Protein AF-L0BAE4-F1 (afdb_monomer_lite)

Structure (mmCIF, N/CA/C/O backbone):
data_AF-L0BAE4-F1
#
_entry.id   AF-L0BAE4-F1
#
loop_
_atom_site.group_PDB
_atom_site.id
_atom_site.type_symbol
_atom_site.label_atom_id
_atom_site.label_alt_id
_atom_site.label_comp_id
_atom_site.label_asym_id
_atom_site.label_entity_id
_atom_site.label_seq_id
_atom_site.pdbx_PDB_ins_code
_atom_site.Cartn_x
_atom_site.Cartn_y
_atom_site.Cartn_z
_atom_site.occupancy
_atom_site.B_iso_or_equiv
_atom_site.auth_seq_id
_atom_site.auth_comp_id
_atom_site.auth_asym_id
_atom_site.auth_atom_id
_atom_site.pdbx_PDB_model_num
ATOM 1 N N . MET A 1 1 ? 2.505 10.326 2.987 1.00 86.50 1 MET A N 1
ATOM 2 C CA . MET A 1 1 ? 1.745 9.072 3.115 1.00 86.50 1 MET A CA 1
ATOM 3 C C . MET A 1 1 ? 2.600 7.973 3.741 1.00 86.50 1 MET A C 1
ATOM 5 O O . MET A 1 1 ? 2.481 7.806 4.945 1.00 86.50 1 MET A O 1
ATOM 9 N N . TRP A 1 2 ? 3.559 7.366 3.019 1.00 92.38 2 TRP A N 1
ATOM 10 C CA . TRP A 1 2 ? 4.409 6.255 3.506 1.00 92.38 2 TRP A CA 1
ATOM 11 C C . TRP A 1 2 ? 4.908 6.380 4.958 1.00 92.38 2 TRP A C 1
ATOM 13 O O . TRP A 1 2 ? 4.550 5.557 5.787 1.00 92.38 2 TRP A O 1
ATOM 23 N N . LYS A 1 3 ? 5.640 7.452 5.313 1.00 89.44 3 LYS A N 1
ATOM 24 C CA . LYS A 1 3 ? 6.183 7.660 6.680 1.00 89.44 3 LYS A CA 1
ATOM 25 C C . 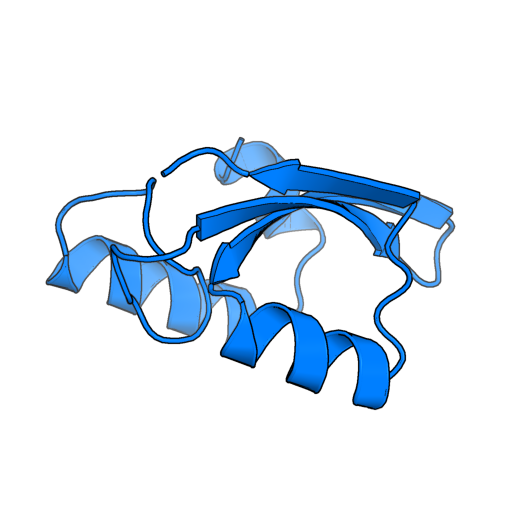LYS A 1 3 ? 5.133 7.656 7.806 1.00 89.44 3 LYS A C 1
ATOM 27 O O . LYS A 1 3 ? 5.493 7.495 8.971 1.00 89.44 3 LYS A O 1
ATOM 32 N N . LYS A 1 4 ? 3.863 7.936 7.488 1.00 89.50 4 LYS A N 1
ATOM 33 C CA . LYS A 1 4 ? 2.752 7.846 8.445 1.00 89.50 4 LYS A CA 1
ATOM 34 C C . LYS A 1 4 ? 2.255 6.401 8.527 1.00 89.50 4 LYS A C 1
ATOM 36 O O . LYS A 1 4 ? 2.154 5.883 9.631 1.00 89.50 4 LYS A O 1
ATOM 41 N N . THR A 1 5 ? 2.015 5.759 7.382 1.00 90.44 5 THR A N 1
ATOM 42 C CA . THR A 1 5 ? 1.499 4.384 7.296 1.00 90.44 5 THR A CA 1
ATOM 43 C C . THR A 1 5 ? 2.484 3.338 7.824 1.00 90.44 5 THR A C 1
ATOM 45 O O . THR A 1 5 ? 2.085 2.442 8.561 1.00 90.44 5 THR A O 1
ATOM 48 N N . SER A 1 6 ? 3.779 3.467 7.521 1.00 92.88 6 SER A N 1
ATOM 49 C CA . SER A 1 6 ? 4.796 2.453 7.839 1.00 92.88 6 SER A CA 1
ATOM 50 C C . SER A 1 6 ? 4.949 2.156 9.331 1.00 92.88 6 SER A C 1
ATOM 52 O O . SER A 1 6 ? 5.359 1.063 9.697 1.00 92.88 6 SER A O 1
ATOM 54 N N . LYS A 1 7 ? 4.552 3.087 10.207 1.00 92.00 7 LYS A N 1
ATOM 55 C CA . LYS A 1 7 ? 4.555 2.897 11.668 1.00 92.00 7 LYS A CA 1
ATOM 56 C C . LYS A 1 7 ? 3.527 1.878 12.159 1.00 92.00 7 LYS A C 1
ATOM 58 O O . LYS A 1 7 ? 3.643 1.404 13.284 1.00 92.00 7 LYS A O 1
ATOM 63 N N . TYR A 1 8 ? 2.512 1.602 11.346 1.00 90.75 8 TYR A N 1
ATOM 64 C CA . TYR A 1 8 ? 1.387 0.734 11.688 1.00 90.75 8 TYR A CA 1
ATOM 65 C C . TYR A 1 8 ? 1.376 -0.561 10.872 1.00 90.75 8 TYR A C 1
ATOM 67 O O . TYR A 1 8 ? 0.556 -1.438 11.135 1.00 90.75 8 TYR A O 1
ATOM 75 N N . LEU A 1 9 ? 2.272 -0.688 9.889 1.00 88.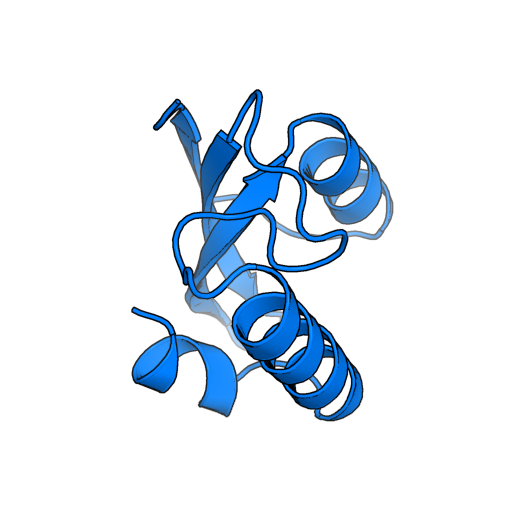81 9 LEU A N 1
ATOM 76 C CA . LEU A 1 9 ? 2.417 -1.900 9.096 1.00 88.81 9 LEU A CA 1
ATOM 77 C C . LEU A 1 9 ? 3.220 -2.965 9.858 1.00 88.81 9 LEU A C 1
ATOM 79 O O . LEU A 1 9 ? 4.121 -2.627 10.631 1.00 88.81 9 LEU A O 1
ATOM 83 N N . PRO A 1 10 ? 2.954 -4.258 9.608 1.00 88.81 10 PRO A N 1
ATOM 84 C CA . PRO A 1 10 ? 3.821 -5.330 10.076 1.00 88.81 10 PRO A CA 1
ATOM 85 C C . PRO A 1 10 ? 5.278 -5.119 9.618 1.00 88.81 10 PRO A C 1
ATOM 87 O O . PRO A 1 10 ? 5.492 -4.732 8.465 1.00 88.81 10 PRO A O 1
ATOM 90 N N . PRO A 1 11 ? 6.294 -5.429 10.450 1.00 93.88 11 PRO A N 1
ATOM 91 C CA . PRO A 1 11 ? 7.696 -5.155 10.115 1.00 93.88 11 PRO A CA 1
ATOM 92 C C . PRO A 1 11 ? 8.165 -5.759 8.785 1.00 93.88 11 PRO A C 1
ATOM 94 O O . PRO A 1 11 ? 8.914 -5.123 8.050 1.00 93.88 11 PRO A O 1
ATOM 97 N N . HIS A 1 12 ? 7.696 -6.961 8.438 1.00 92.12 12 HIS A N 1
ATOM 98 C CA . HIS A 1 12 ? 8.051 -7.603 7.169 1.00 92.12 12 HIS A CA 1
ATOM 99 C C . HIS A 1 12 ? 7.499 -6.835 5.958 1.00 92.12 12 HIS A C 1
ATOM 101 O O . HIS A 1 12 ? 8.206 -6.671 4.969 1.00 92.12 12 HIS A O 1
ATOM 107 N N . GLN A 1 13 ? 6.274 -6.307 6.050 1.00 91.81 13 GLN A N 1
ATOM 108 C CA . GLN A 1 13 ? 5.671 -5.505 4.986 1.00 91.81 13 GLN A CA 1
ATOM 109 C C . GLN A 1 13 ? 6.422 -4.184 4.805 1.00 91.81 13 GLN A C 1
ATOM 111 O O . GLN A 1 13 ? 6.579 -3.729 3.674 1.00 91.81 13 GLN A O 1
ATOM 116 N N . VAL A 1 14 ? 6.912 -3.584 5.898 1.00 96.00 14 VAL A N 1
ATOM 117 C CA . VAL A 1 14 ? 7.759 -2.383 5.836 1.00 96.00 14 VAL A CA 1
ATOM 118 C C . VAL A 1 14 ? 9.012 -2.660 5.012 1.00 96.00 14 VAL A C 1
ATOM 120 O O . VAL A 1 14 ? 9.256 -1.944 4.047 1.00 96.00 14 VAL A O 1
ATOM 123 N N . VAL A 1 15 ? 9.744 -3.734 5.326 1.00 97.06 15 VAL A N 1
ATOM 124 C CA . VAL A 1 15 ? 10.970 -4.111 4.601 1.00 97.06 15 VAL A CA 1
ATOM 125 C C . VAL A 1 15 ? 10.691 -4.386 3.121 1.00 97.06 15 VAL A C 1
ATOM 127 O O . VAL A 1 15 ? 11.400 -3.864 2.265 1.00 97.06 15 VAL A O 1
ATOM 130 N N . ILE A 1 16 ? 9.643 -5.158 2.809 1.00 95.50 16 ILE A N 1
ATOM 131 C CA . ILE A 1 16 ? 9.254 -5.463 1.421 1.00 95.50 16 ILE A CA 1
ATOM 132 C C . ILE A 1 16 ? 8.950 -4.176 0.648 1.00 95.50 16 ILE A C 1
ATOM 134 O O . ILE A 1 16 ? 9.467 -3.974 -0.448 1.00 95.50 16 ILE A O 1
ATOM 138 N N . SER A 1 17 ? 8.143 -3.288 1.231 1.00 96.94 17 SER A N 1
ATOM 139 C CA . SER A 1 17 ? 7.741 -2.045 0.568 1.00 96.94 17 SER A CA 1
ATOM 140 C C . SER A 1 17 ? 8.939 -1.116 0.353 1.00 96.94 17 SER A C 1
ATOM 142 O O . SER A 1 17 ? 9.065 -0.521 -0.711 1.00 96.94 17 SER A O 1
ATOM 144 N N . GLU A 1 18 ? 9.844 -0.999 1.333 1.00 97.44 18 GLU A N 1
ATOM 145 C CA . GLU A 1 18 ? 11.060 -0.185 1.192 1.00 97.44 18 GLU A CA 1
ATOM 146 C C . GLU A 1 18 ? 11.980 -0.705 0.088 1.00 97.44 18 GLU A C 1
ATOM 148 O O . GLU A 1 18 ? 12.513 0.093 -0.685 1.00 97.44 18 GLU A O 1
ATOM 153 N N . GLU A 1 19 ? 12.119 -2.025 -0.034 1.00 98.00 19 GLU A N 1
ATOM 154 C CA . GLU A 1 19 ? 12.889 -2.635 -1.115 1.00 98.00 19 GLU A CA 1
ATOM 155 C C . GLU A 1 19 ? 12.238 -2.386 -2.482 1.00 98.00 19 GLU A C 1
ATOM 157 O O . GLU A 1 19 ? 12.923 -2.015 -3.434 1.00 98.00 19 GLU A O 1
ATOM 162 N N . ILE A 1 20 ? 10.910 -2.483 -2.570 1.00 97.81 20 ILE A N 1
ATOM 163 C CA . ILE A 1 20 ? 10.159 -2.126 -3.780 1.00 97.81 20 ILE A CA 1
ATOM 164 C C . ILE A 1 20 ? 10.405 -0.667 -4.165 1.00 97.81 20 ILE A C 1
ATOM 166 O O . ILE A 1 20 ? 10.780 -0.399 -5.302 1.00 97.81 20 ILE A O 1
ATOM 170 N N . PHE A 1 21 ? 10.268 0.278 -3.229 1.00 97.12 21 PHE A N 1
ATOM 171 C CA . PHE A 1 21 ? 10.497 1.700 -3.514 1.00 97.12 21 PHE A CA 1
ATOM 172 C C . PHE A 1 21 ? 11.933 1.983 -3.944 1.00 97.12 21 PHE A C 1
ATOM 174 O O . PHE A 1 21 ? 12.175 2.886 -4.745 1.00 97.12 21 PHE A O 1
ATOM 181 N N . ARG A 1 22 ? 12.896 1.220 -3.418 1.00 97.88 22 ARG A N 1
ATOM 182 C CA . ARG A 1 22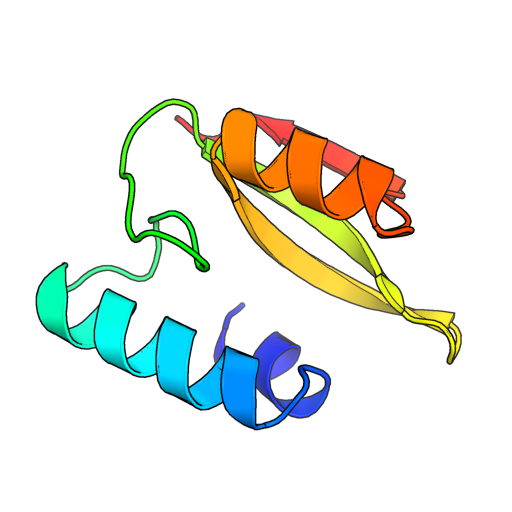 ? 14.299 1.301 -3.824 1.00 97.88 22 ARG A CA 1
ATOM 183 C C . ARG A 1 22 ? 14.499 0.821 -5.263 1.00 97.88 22 ARG A C 1
ATOM 185 O O . ARG A 1 22 ? 15.285 1.431 -5.982 1.00 97.88 22 ARG A O 1
ATOM 192 N N . LEU A 1 23 ? 13.816 -0.249 -5.668 1.00 97.12 23 LEU A N 1
ATOM 193 C CA . LEU A 1 23 ? 13.916 -0.831 -7.009 1.00 97.12 23 LEU A CA 1
ATOM 194 C C . LEU A 1 23 ? 13.186 0.000 -8.071 1.00 97.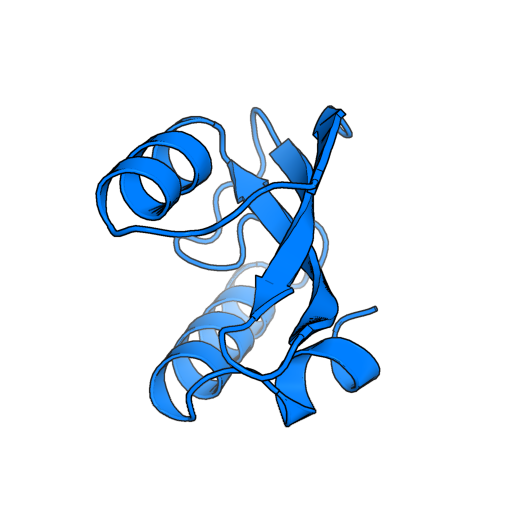12 23 LEU A C 1
ATOM 196 O O . LEU A 1 23 ? 13.725 0.186 -9.159 1.00 97.12 23 LEU A O 1
ATOM 200 N N . THR A 1 24 ? 12.001 0.524 -7.758 1.00 95.81 24 THR A N 1
ATOM 201 C CA . THR A 1 24 ? 11.198 1.332 -8.694 1.00 95.81 24 THR A CA 1
ATOM 202 C C . THR A 1 24 ? 11.598 2.807 -8.698 1.00 95.81 24 THR A C 1
ATOM 204 O O . THR A 1 24 ? 11.318 3.538 -9.642 1.00 95.81 24 THR A O 1
ATOM 207 N N . GLY A 1 25 ? 12.240 3.292 -7.630 1.00 96.06 25 GLY A N 1
ATOM 208 C CA . GLY A 1 25 ? 12.530 4.716 -7.448 1.00 96.06 25 GLY A CA 1
ATOM 209 C C . GLY A 1 25 ? 11.283 5.567 -7.169 1.00 96.06 25 GLY A C 1
ATOM 210 O O . GLY A 1 25 ? 11.351 6.796 -7.242 1.00 96.06 25 GLY A O 1
ATOM 211 N N . SER A 1 26 ? 10.143 4.946 -6.846 1.00 93.56 26 SER A N 1
ATOM 212 C CA . SER A 1 26 ? 8.851 5.617 -6.696 1.00 93.56 26 SER A CA 1
ATOM 213 C C . SER A 1 26 ? 8.046 5.058 -5.521 1.00 93.56 26 SER A C 1
ATOM 215 O O . SER A 1 26 ? 8.034 3.863 -5.255 1.00 93.56 26 SER A O 1
ATOM 217 N N . TYR A 1 27 ? 7.311 5.939 -4.835 1.00 93.25 27 TYR A N 1
ATOM 218 C CA . TYR A 1 27 ? 6.300 5.559 -3.834 1.00 93.25 27 TYR A CA 1
ATOM 219 C C . TYR A 1 27 ? 4.896 5.397 -4.440 1.00 93.25 27 TYR A C 1
ATOM 221 O O . TYR A 1 27 ? 3.961 5.019 -3.731 1.00 93.25 27 TYR A O 1
ATOM 229 N N . LYS A 1 28 ? 4.731 5.744 -5.724 1.00 94.31 28 LYS A N 1
ATOM 230 C CA . LYS A 1 28 ? 3.482 5.629 -6.491 1.00 94.31 28 LYS A CA 1
ATOM 231 C C . LYS A 1 28 ? 3.473 4.328 -7.294 1.00 94.31 28 LYS A C 1
ATOM 233 O O . LYS A 1 28 ? 3.330 4.351 -8.506 1.00 94.31 28 LYS A O 1
ATOM 238 N N . VAL A 1 29 ? 3.684 3.228 -6.589 1.00 97.00 29 VAL A N 1
ATOM 239 C CA . VAL A 1 29 ? 3.677 1.855 -7.103 1.00 97.00 29 VAL A CA 1
ATOM 240 C C . VAL A 1 29 ? 2.894 0.998 -6.117 1.00 97.00 29 VAL A C 1
ATOM 242 O O . VAL A 1 29 ? 2.627 1.448 -5.000 1.00 97.00 29 VAL A O 1
ATOM 245 N N . CYS A 1 30 ? 2.538 -0.229 -6.471 1.00 97.69 30 CYS A N 1
ATOM 246 C CA . CYS A 1 30 ? 1.971 -1.172 -5.521 1.00 97.69 30 CYS A CA 1
ATOM 247 C C . CYS A 1 30 ? 2.989 -1.484 -4.416 1.00 97.69 30 CYS A C 1
ATOM 249 O O . CYS A 1 30 ? 4.105 -1.920 -4.684 1.00 97.69 30 CYS A O 1
ATOM 251 N N . TRP A 1 31 ? 2.593 -1.325 -3.153 1.00 96.69 31 TRP A N 1
ATOM 252 C CA . TRP A 1 31 ? 3.489 -1.522 -2.005 1.00 96.69 31 TRP A CA 1
ATOM 253 C C . TRP A 1 31 ? 3.808 -2.999 -1.708 1.00 96.69 31 TRP A C 1
ATOM 255 O O . TRP A 1 31 ? 4.569 -3.284 -0.789 1.00 96.69 31 TRP A O 1
ATOM 265 N N . ILE A 1 32 ? 3.226 -3.942 -2.457 1.00 95.56 32 ILE A N 1
ATOM 266 C CA . ILE A 1 32 ? 3.428 -5.391 -2.286 1.00 95.56 32 ILE A CA 1
ATOM 267 C C . ILE A 1 32 ? 4.255 -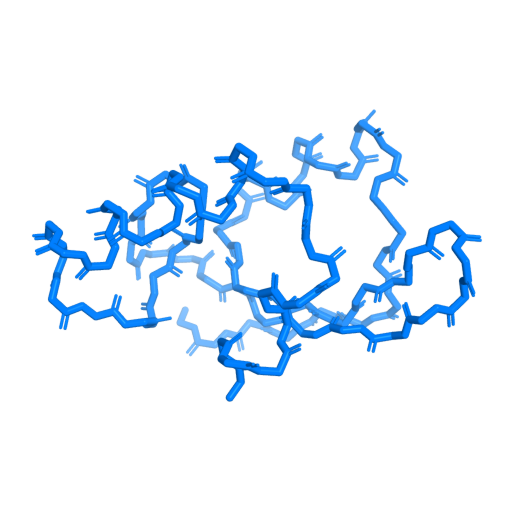5.997 -3.420 1.00 95.56 32 ILE A C 1
ATOM 269 O O . ILE A 1 32 ? 5.116 -6.828 -3.148 1.00 95.56 32 ILE A O 1
ATOM 273 N N . CYS A 1 33 ? 4.002 -5.611 -4.673 1.00 96.19 33 CYS A N 1
ATOM 274 C CA . CYS A 1 33 ? 4.678 -6.198 -5.835 1.00 96.19 33 CYS A CA 1
ATOM 275 C C . CYS A 1 33 ? 5.467 -5.193 -6.684 1.00 96.19 33 CYS A C 1
ATOM 277 O O . CYS A 1 33 ? 6.212 -5.614 -7.562 1.00 96.19 33 CYS A O 1
ATOM 279 N N . GLY A 1 34 ? 5.326 -3.888 -6.435 1.00 97.19 34 GLY A N 1
ATOM 280 C CA . GLY A 1 34 ? 5.993 -2.844 -7.215 1.00 97.19 34 GLY A CA 1
ATOM 281 C C . GLY A 1 34 ? 5.370 -2.545 -8.574 1.00 97.19 34 GLY A C 1
ATOM 282 O O . GLY A 1 34 ? 5.945 -1.756 -9.311 1.00 97.19 34 GLY A O 1
ATOM 283 N N . ASP A 1 35 ? 4.213 -3.131 -8.890 1.00 97.00 35 ASP A N 1
ATOM 284 C CA . ASP A 1 35 ? 3.463 -2.819 -10.109 1.00 97.00 35 ASP A CA 1
ATOM 285 C C . ASP A 1 35 ? 3.137 -1.319 -10.191 1.00 97.00 35 ASP A C 1
ATOM 287 O O . ASP A 1 35 ? 2.880 -0.677 -9.169 1.00 97.00 35 ASP A O 1
ATOM 291 N N . GLU A 1 36 ? 3.180 -0.757 -11.393 1.00 96.56 36 GLU A N 1
ATOM 292 C CA . GLU A 1 36 ? 2.941 0.667 -11.654 1.00 96.56 36 GLU A CA 1
ATOM 293 C C . GLU A 1 36 ? 1.609 0.911 -12.379 1.00 96.56 36 GLU A C 1
ATOM 295 O O . GLU A 1 36 ? 1.192 2.061 -12.536 1.00 96.56 36 GLU A O 1
ATOM 300 N N . GLU A 1 37 ? 0.924 -0.162 -12.784 1.00 95.12 37 GLU A N 1
ATOM 301 C CA . GLU A 1 37 ? -0.354 -0.120 -13.488 1.00 95.12 37 GLU A CA 1
ATOM 302 C C . GLU A 1 37 ? -1.534 -0.471 -12.562 1.00 95.12 37 GLU A C 1
ATOM 304 O O . GLU A 1 37 ? -1.375 -1.100 -11.514 1.00 95.12 37 GLU A O 1
ATOM 309 N N . ASP A 1 38 ? -2.736 -0.026 -12.951 1.00 96.06 38 ASP A N 1
ATOM 310 C CA . ASP A 1 38 ? -4.011 -0.289 -12.259 1.00 96.06 38 ASP A CA 1
ATOM 311 C C . ASP A 1 38 ? -3.940 -0.072 -10.736 1.00 96.06 38 ASP A C 1
ATOM 313 O O . ASP A 1 38 ? -4.240 -0.960 -9.931 1.00 96.06 38 ASP A O 1
ATOM 317 N N . LEU A 1 39 ? -3.501 1.123 -10.334 1.00 97.75 39 LEU A N 1
ATOM 318 C CA . LEU A 1 39 ? -3.213 1.444 -8.941 1.00 97.75 39 LEU A CA 1
ATOM 319 C C . LEU A 1 39 ? -4.405 2.084 -8.241 1.00 97.75 39 LEU A C 1
ATOM 321 O O . LEU A 1 39 ? -5.051 3.006 -8.745 1.00 97.75 39 LEU A O 1
ATOM 325 N N . TYR A 1 40 ? -4.606 1.669 -6.995 1.00 97.94 40 TYR A N 1
ATOM 326 C CA . TYR A 1 40 ? -5.630 2.181 -6.100 1.00 97.94 40 TYR A CA 1
ATOM 327 C C . TYR A 1 40 ? -4.983 2.734 -4.838 1.00 97.94 40 TYR A C 1
ATOM 329 O O . TYR A 1 40 ? -4.143 2.083 -4.219 1.00 97.94 40 TYR A O 1
ATOM 337 N N . LEU A 1 41 ? -5.405 3.931 -4.441 1.00 97.25 41 LEU A N 1
ATOM 338 C CA . LEU A 1 41 ? -5.220 4.445 -3.093 1.00 97.25 41 LEU A CA 1
ATOM 339 C C . LEU A 1 41 ? -6.374 3.927 -2.234 1.00 97.25 41 LEU A C 1
ATOM 341 O O . LEU A 1 41 ? -7.534 4.229 -2.515 1.00 97.25 41 LEU A O 1
ATOM 345 N N . LEU A 1 42 ? -6.046 3.142 -1.216 1.00 96.50 42 LEU A N 1
ATOM 346 C CA . LEU A 1 42 ? -7.010 2.508 -0.330 1.00 96.50 42 LEU A CA 1
ATOM 347 C C . LEU A 1 42 ? -6.911 3.109 1.067 1.00 96.50 42 LEU A C 1
ATOM 349 O O . LEU A 1 42 ? -5.825 3.130 1.655 1.00 96.50 42 LEU A O 1
ATOM 353 N N . ASP A 1 43 ? -8.056 3.495 1.617 1.00 95.88 43 ASP A N 1
ATOM 354 C CA . ASP A 1 43 ? -8.211 3.741 3.045 1.00 95.88 43 ASP A CA 1
ATOM 355 C C . ASP A 1 43 ? -8.552 2.421 3.725 1.00 95.88 43 ASP A C 1
ATOM 357 O O . ASP A 1 43 ? -9.610 1.841 3.488 1.00 95.88 43 ASP A O 1
ATOM 361 N N . ILE A 1 44 ? -7.665 1.928 4.583 1.00 94.12 44 ILE A N 1
ATOM 362 C CA . ILE A 1 44 ? -7.827 0.638 5.257 1.00 94.12 44 ILE A CA 1
ATOM 363 C C . ILE A 1 44 ? -7.933 0.816 6.764 1.00 94.12 44 ILE A C 1
ATOM 365 O O . ILE A 1 44 ? -7.279 1.676 7.358 1.00 94.12 44 ILE A O 1
ATOM 369 N N . ARG A 1 45 ? -8.751 -0.026 7.401 1.00 92.38 45 ARG A N 1
ATOM 370 C CA . ARG A 1 45 ? -8.885 -0.081 8.859 1.00 92.38 45 ARG A CA 1
ATOM 371 C C . ARG A 1 45 ? -8.119 -1.276 9.407 1.00 92.38 45 ARG A C 1
ATOM 373 O O . ARG A 1 45 ? -8.465 -2.418 9.116 1.00 92.38 45 ARG A O 1
ATOM 380 N N . THR A 1 46 ? -7.118 -1.016 10.242 1.00 85.94 46 THR A N 1
ATOM 381 C CA . THR A 1 46 ? -6.407 -2.076 10.968 1.00 85.94 46 THR A CA 1
ATOM 382 C C . THR A 1 46 ? -7.288 -2.685 12.061 1.00 85.94 46 THR A C 1
ATOM 384 O O . THR A 1 46 ? -8.315 -2.118 12.446 1.00 85.94 46 THR A O 1
ATOM 387 N N . GLU A 1 47 ? -6.879 -3.830 12.610 1.00 84.00 47 GLU A N 1
ATOM 388 C CA . GLU A 1 47 ? -7.596 -4.499 13.708 1.00 84.00 47 GLU A CA 1
ATOM 389 C C . GLU A 1 47 ? -7.751 -3.609 14.951 1.00 84.00 47 GLU A C 1
ATOM 391 O O . GLU A 1 47 ? -8.765 -3.675 15.640 1.00 84.00 47 GLU A O 1
ATOM 396 N N . ASN A 1 48 ? -6.800 -2.698 15.173 1.00 85.94 48 ASN A N 1
ATOM 397 C CA . ASN A 1 48 ? -6.814 -1.741 16.282 1.00 85.94 48 ASN A CA 1
ATOM 398 C C . ASN A 1 48 ? -7.638 -0.473 15.981 1.00 85.94 48 ASN A C 1
ATOM 400 O O . ASN A 1 48 ? -7.579 0.499 16.731 1.00 85.94 48 ASN A O 1
ATOM 404 N N . GLY A 1 49 ? -8.374 -0.443 14.864 1.00 88.56 49 GLY A N 1
ATOM 405 C CA . GLY A 1 49 ? -9.240 0.672 14.471 1.00 88.56 49 GLY A CA 1
ATOM 406 C C . GLY A 1 49 ? -8.517 1.866 13.842 1.00 88.56 49 GLY A C 1
ATOM 407 O O . GLY A 1 49 ? -9.169 2.852 13.499 1.00 88.56 49 GLY A O 1
ATOM 408 N N . ILE A 1 50 ? -7.197 1.788 13.656 1.00 91.38 50 ILE A N 1
ATOM 409 C CA . ILE A 1 50 ? -6.414 2.845 13.005 1.00 91.38 50 ILE A CA 1
ATOM 410 C C . ILE A 1 50 ? -6.732 2.834 11.512 1.00 91.38 50 ILE A C 1
ATOM 412 O O . ILE A 1 50 ? -6.702 1.779 10.877 1.00 91.38 50 ILE A O 1
ATOM 416 N N . VAL A 1 51 ? -7.018 4.012 10.963 1.00 92.25 51 VAL A N 1
ATOM 417 C CA . VAL A 1 51 ? -7.190 4.202 9.521 1.00 92.25 51 VAL A CA 1
ATOM 418 C C . VAL A 1 51 ? -5.860 4.618 8.915 1.00 92.25 51 VAL A C 1
ATOM 420 O O . VAL A 1 51 ? -5.193 5.517 9.434 1.00 92.25 51 VAL A O 1
ATOM 423 N N . MET A 1 52 ? -5.465 3.953 7.836 1.00 92.94 52 MET A N 1
ATOM 424 C CA . MET A 1 52 ? -4.242 4.268 7.110 1.00 92.94 52 MET A CA 1
ATOM 425 C C . MET A 1 52 ? -4.431 4.137 5.603 1.00 92.94 52 MET A C 1
ATOM 427 O O . MET A 1 52 ? -5.268 3.371 5.143 1.00 92.94 52 MET A O 1
ATOM 431 N N . GLU A 1 53 ? -3.615 4.877 4.862 1.00 94.69 53 GLU A N 1
ATOM 432 C CA . GLU A 1 53 ? -3.611 4.893 3.400 1.00 94.69 53 GLU A CA 1
ATOM 433 C C . GLU A 1 53 ? -2.528 3.949 2.859 1.00 94.69 53 GLU A C 1
ATOM 435 O O . GLU A 1 53 ? -1.367 4.034 3.289 1.00 94.69 53 GLU A O 1
ATOM 440 N N . ILE A 1 54 ? -2.879 3.097 1.894 1.00 95.50 54 ILE A N 1
ATOM 441 C CA . ILE A 1 54 ? -1.960 2.206 1.165 1.00 95.50 54 ILE A CA 1
ATOM 442 C C . ILE A 1 54 ? -2.199 2.296 -0.346 1.00 95.50 54 ILE A C 1
ATOM 444 O O . ILE A 1 54 ? -3.326 2.518 -0.777 1.00 95.50 54 ILE A O 1
ATOM 448 N N . ILE A 1 55 ? -1.149 2.109 -1.154 1.00 97.12 55 ILE A N 1
ATOM 449 C CA . ILE A 1 55 ? -1.294 1.928 -2.605 1.00 97.12 55 ILE A CA 1
ATOM 450 C C . ILE A 1 55 ? -1.126 0.452 -2.955 1.00 97.12 55 ILE A C 1
ATOM 452 O O . ILE A 1 55 ? -0.070 -0.127 -2.693 1.00 97.12 55 ILE A O 1
ATOM 456 N N . LEU A 1 56 ? -2.142 -0.135 -3.587 1.00 97.31 56 LEU A N 1
ATOM 457 C CA . LEU A 1 56 ? -2.105 -1.494 -4.130 1.00 97.31 56 LEU A CA 1
ATOM 458 C C . LEU A 1 56 ? -2.538 -1.495 -5.602 1.00 97.31 56 LEU A C 1
ATOM 460 O O . LEU A 1 56 ? -3.381 -0.688 -5.985 1.00 97.31 56 LEU A O 1
ATOM 464 N N . CYS A 1 57 ? -1.992 -2.406 -6.411 1.00 98.00 57 CYS A N 1
ATOM 465 C CA . CYS A 1 57 ? -2.593 -2.724 -7.708 1.00 98.00 57 CYS A CA 1
ATOM 466 C C . CYS A 1 57 ? -3.878 -3.543 -7.510 1.00 98.00 57 CYS A C 1
ATOM 468 O O . CYS A 1 57 ? -4.079 -4.125 -6.435 1.00 98.00 57 CYS A O 1
ATOM 470 N N . GLY A 1 58 ? -4.729 -3.619 -8.536 1.00 97.00 58 GLY A N 1
ATOM 471 C CA . GLY A 1 58 ? -6.013 -4.327 -8.469 1.00 97.00 58 GLY A CA 1
ATOM 472 C C . GLY A 1 58 ? -5.904 -5.783 -7.994 1.00 97.00 58 GLY A C 1
ATOM 473 O O . GLY A 1 58 ? -6.681 -6.226 -7.144 1.00 97.00 58 GLY A O 1
ATOM 474 N N . ASP A 1 59 ? -4.891 -6.523 -8.455 1.00 97.25 59 ASP A N 1
ATOM 475 C CA . ASP A 1 59 ? -4.684 -7.911 -8.028 1.00 97.25 59 ASP A CA 1
ATOM 476 C C . ASP A 1 59 ? -4.294 -8.019 -6.549 1.00 97.25 59 ASP A C 1
ATOM 478 O O . ASP A 1 59 ? -4.870 -8.826 -5.811 1.00 97.25 59 ASP A O 1
ATOM 482 N N . CYS A 1 60 ? -3.351 -7.190 -6.092 1.00 96.88 60 CYS A N 1
ATOM 483 C CA . CYS A 1 60 ? -2.932 -7.179 -4.693 1.00 96.88 60 CYS A CA 1
ATOM 484 C C . CYS A 1 60 ? -4.058 -6.711 -3.768 1.00 96.88 60 CYS A C 1
ATOM 486 O O . CYS A 1 60 ? -4.217 -7.272 -2.687 1.00 96.88 60 CYS A O 1
ATOM 488 N N . HIS A 1 61 ? -4.859 -5.729 -4.187 1.00 95.69 61 HIS A N 1
ATOM 489 C CA . HIS A 1 61 ? -6.049 -5.291 -3.456 1.00 95.69 61 HIS A CA 1
ATOM 490 C C . HIS A 1 61 ? -7.019 -6.459 -3.245 1.00 95.69 61 HIS A C 1
ATOM 492 O O . HIS A 1 61 ? -7.323 -6.788 -2.097 1.00 95.69 61 HIS A O 1
ATOM 498 N N . ARG A 1 62 ? -7.407 -7.160 -4.318 1.00 96.12 62 ARG A N 1
ATOM 499 C CA . ARG A 1 62 ? -8.310 -8.320 -4.242 1.00 96.12 62 ARG A CA 1
ATOM 500 C C . ARG A 1 62 ? -7.762 -9.436 -3.348 1.00 96.12 62 ARG A C 1
ATOM 502 O O . ARG A 1 62 ? -8.507 -10.023 -2.565 1.00 96.12 62 ARG A O 1
ATOM 509 N N . ILE A 1 63 ? -6.468 -9.750 -3.464 1.00 96.06 63 ILE A N 1
ATOM 510 C CA . ILE A 1 63 ? -5.824 -10.778 -2.629 1.00 96.06 63 ILE A CA 1
ATOM 511 C C . ILE A 1 63 ? -5.882 -10.376 -1.154 1.00 96.06 63 ILE A C 1
ATOM 513 O O . ILE A 1 63 ? -6.267 -11.186 -0.314 1.00 96.06 63 ILE A O 1
ATOM 517 N N . GLN A 1 64 ? -5.541 -9.127 -0.836 1.00 92.75 64 GLN A N 1
ATOM 518 C CA . GLN A 1 64 ? -5.525 -8.644 0.541 1.00 92.75 64 GLN A CA 1
ATOM 519 C C . GLN A 1 64 ? -6.928 -8.618 1.163 1.00 92.75 64 GLN A C 1
ATOM 521 O O . GLN A 1 64 ? -7.079 -9.014 2.318 1.00 92.75 64 GLN A O 1
ATOM 526 N N . GLU A 1 65 ? -7.968 -8.234 0.416 1.00 92.88 65 GLU A N 1
ATOM 527 C CA . GLU A 1 65 ? -9.359 -8.346 0.886 1.00 92.88 65 GLU A CA 1
ATOM 528 C C . GLU A 1 65 ? -9.741 -9.797 1.199 1.00 92.88 65 GLU A C 1
ATOM 530 O O . GLU A 1 65 ? -10.322 -10.070 2.250 1.00 92.88 65 GLU A O 1
ATOM 535 N N . GLY A 1 66 ? -9.333 -10.747 0.349 1.00 94.25 66 GLY A N 1
ATOM 536 C CA . GLY A 1 66 ? -9.501 -12.182 0.602 1.00 94.25 66 GLY A CA 1
ATOM 537 C C . GLY A 1 66 ? -8.753 -12.687 1.844 1.00 94.25 66 GLY A C 1
ATOM 538 O O . GLY A 1 66 ? -9.149 -13.689 2.436 1.00 94.25 66 GLY A O 1
ATOM 539 N N . MET A 1 67 ? -7.706 -11.976 2.270 1.00 90.81 67 MET A N 1
ATOM 540 C CA . MET A 1 67 ? -6.950 -12.232 3.502 1.00 90.81 67 MET A CA 1
ATOM 541 C C . MET A 1 67 ? -7.490 -11.465 4.722 1.00 90.81 67 MET A C 1
ATOM 543 O O . MET A 1 67 ? -6.925 -11.574 5.809 1.00 90.81 67 MET A O 1
ATOM 547 N N . GLY A 1 68 ? -8.586 -10.713 4.572 1.00 89.88 68 GLY A N 1
ATOM 548 C CA . GLY A 1 68 ? -9.252 -9.999 5.665 1.00 89.88 68 GLY A CA 1
ATOM 549 C C . GLY A 1 68 ? -8.906 -8.513 5.783 1.00 89.88 68 GLY A C 1
ATOM 550 O O . GLY A 1 68 ? -9.293 -7.884 6.772 1.00 89.88 68 GLY A O 1
ATOM 551 N N . LEU A 1 69 ? -8.217 -7.926 4.797 1.00 89.94 69 LEU A N 1
ATOM 552 C CA . LEU A 1 69 ? -8.011 -6.480 4.735 1.00 89.94 69 LEU A CA 1
ATOM 553 C C . LEU A 1 69 ? -9.363 -5.760 4.644 1.00 89.94 69 LEU A C 1
ATOM 555 O O . LEU A 1 69 ? -10.154 -6.005 3.737 1.00 89.94 69 LEU A O 1
ATOM 559 N N . LYS A 1 70 ? -9.623 -4.842 5.579 1.00 93.50 70 LYS A N 1
ATOM 560 C CA . LYS A 1 70 ? -10.863 -4.056 5.609 1.00 93.50 70 LYS A CA 1
ATOM 561 C C . LYS A 1 70 ? -10.660 -2.716 4.920 1.00 93.50 70 LYS A C 1
ATOM 563 O O . LYS A 1 70 ? -10.119 -1.789 5.528 1.00 93.50 70 LYS A O 1
ATOM 568 N N . VAL A 1 71 ? -11.120 -2.622 3.680 1.00 93.94 71 VAL A N 1
ATOM 569 C CA . VAL A 1 71 ? -11.120 -1.387 2.891 1.00 93.94 71 VAL A CA 1
ATOM 570 C C . VAL A 1 71 ? -12.349 -0.546 3.254 1.00 93.94 71 VAL A C 1
ATOM 572 O O . VAL A 1 71 ? -13.465 -1.056 3.327 1.00 93.94 71 VAL A O 1
ATOM 575 N N . ILE A 1 72 ? -12.126 0.732 3.554 1.00 95.81 72 ILE A N 1
ATOM 576 C CA . ILE A 1 72 ? -13.160 1.740 3.828 1.00 95.81 72 I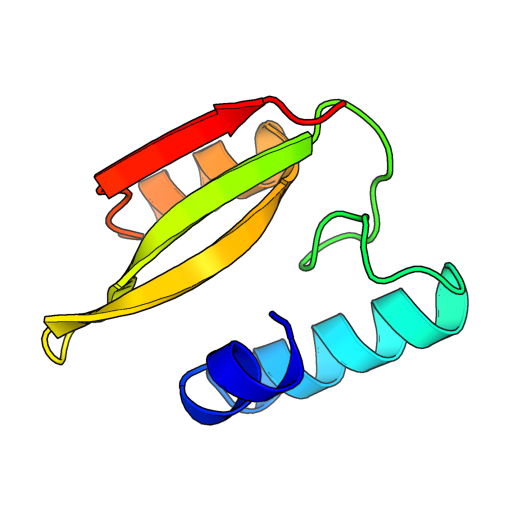LE A CA 1
ATOM 577 C C . ILE A 1 72 ? -13.533 2.455 2.531 1.00 95.81 72 ILE A C 1
ATOM 579 O O . ILE A 1 72 ? -14.715 2.597 2.232 1.00 95.81 72 ILE A O 1
ATOM 583 N N . ASP A 1 73 ? -12.520 2.907 1.795 1.00 96.19 73 ASP A N 1
ATOM 584 C CA . ASP A 1 73 ? -12.660 3.589 0.514 1.00 96.19 73 ASP A CA 1
ATOM 585 C C . ASP A 1 73 ? -11.522 3.172 -0.422 1.00 96.19 73 ASP A C 1
ATOM 587 O O . ASP A 1 73 ? -10.422 2.828 0.024 1.00 96.19 73 ASP A O 1
ATOM 591 N N . ALA A 1 74 ? -11.803 3.189 -1.719 1.00 95.69 74 ALA A N 1
ATOM 592 C CA . ALA A 1 74 ? -10.868 2.811 -2.763 1.00 95.69 74 ALA A CA 1
ATOM 593 C C . ALA A 1 74 ? -10.972 3.793 -3.927 1.00 95.69 74 ALA A C 1
ATOM 595 O O . ALA A 1 74 ? -11.999 3.897 -4.599 1.00 95.69 74 ALA A O 1
ATOM 596 N N . LYS A 1 75 ? -9.868 4.484 -4.209 1.00 97.06 75 LYS A N 1
ATOM 597 C CA . LYS A 1 75 ? -9.779 5.444 -5.304 1.00 97.06 75 LYS A CA 1
ATOM 598 C C . LYS A 1 75 ? -8.721 5.009 -6.302 1.00 97.06 75 LYS A C 1
ATOM 600 O O . LYS A 1 75 ? -7.538 4.979 -5.970 1.00 97.06 75 LYS A O 1
ATOM 605 N N . LYS A 1 76 ? -9.127 4.756 -7.548 1.00 95.88 76 LYS A N 1
ATOM 606 C CA . LYS A 1 76 ? -8.181 4.547 -8.651 1.00 95.88 76 LYS A CA 1
ATOM 607 C C . LYS A 1 76 ? -7.356 5.818 -8.882 1.00 95.88 76 LYS A C 1
ATOM 609 O O . LYS A 1 76 ? -7.914 6.917 -8.942 1.00 95.88 76 LYS A O 1
ATOM 614 N N . ILE A 1 77 ? -6.036 5.671 -8.966 1.00 95.56 77 ILE A N 1
ATOM 615 C CA . ILE A 1 77 ? -5.083 6.785 -9.103 1.00 95.56 77 ILE A CA 1
ATOM 616 C C . ILE A 1 77 ? -4.272 6.743 -10.400 1.00 95.56 77 ILE A C 1
ATOM 618 O O . ILE A 1 77 ? -3.770 7.793 -10.805 1.00 95.56 77 ILE A O 1
ATOM 622 N N . ILE A 1 78 ? -4.165 5.571 -11.029 1.00 91.81 78 ILE A N 1
ATOM 623 C CA . ILE A 1 78 ? -3.586 5.304 -12.354 1.00 91.81 78 ILE A CA 1
ATOM 624 C C . ILE A 1 78 ? -4.408 4.161 -12.945 1.00 91.81 78 ILE A C 1
ATOM 626 O O . ILE A 1 78 ? -5.018 4.349 -14.019 1.00 91.81 78 ILE A O 1
#

Sequence (78 aa):
MWKKTSKYLPPHQVVISEEIFRLTGSYKVCWICGDEEDLYLLDIRTENGIVMEIILCGDCHRIQEGMGLKVIDAKKII

Foldseek 3Di:
DCVVCLVVDDPVLNVQQVVLCVVQVDQCAASHPNHNPQKKWFFWQDPVRDTDTGIHHPVVVVVVVVVVIHTPDIDGDD

Organism: NCBI:txid1197733

pLDDT: mean 94.21, std 3.29, range [84.0, 98.0]

Radius of gyration: 11.49 Å; chains: 1; bounding box: 28×21×30 Å

Secondary structure (DSSP, 8-state):
-HHHHTTTS-HHHHHHHHHHHHHHS-SSS-TTT---SSEEEEEEE-TTS-EEEEEEEHHHHHHHHHTT-EEEEEEE--